Protein AF-A0A5C7P2P1-F1 (afdb_monomer_lite)

pLDDT: mean 93.05, std 5.85, range [52.94, 97.88]

Structure (mmCIF, N/CA/C/O backbone):
data_AF-A0A5C7P2P1-F1
#
_entry.id   AF-A0A5C7P2P1-F1
#
loop_
_atom_site.group_PDB
_atom_site.id
_atom_site.type_symbol
_atom_site.label_atom_id
_atom_site.label_alt_id
_atom_site.label_comp_id
_atom_site.label_asym_id
_atom_site.label_entity_id
_atom_site.label_seq_id
_atom_site.pdbx_PDB_ins_code
_atom_site.Cartn_x
_atom_site.Cartn_y
_atom_site.Cartn_z
_atom_site.occupancy
_atom_site.B_iso_or_equiv
_atom_site.auth_seq_id
_atom_site.auth_comp_id
_atom_site.auth_asym_id
_atom_site.auth_atom_id
_atom_site.pdbx_PDB_model_num
ATOM 1 N N . MET A 1 1 ? -11.024 1.011 27.336 1.00 52.94 1 MET A N 1
ATOM 2 C CA . MET A 1 1 ? -11.554 2.015 26.394 1.00 52.94 1 MET A CA 1
ATOM 3 C C . MET A 1 1 ? -10.854 1.804 25.071 1.00 52.94 1 MET A C 1
ATOM 5 O O . MET A 1 1 ? -9.639 1.655 25.061 1.00 52.94 1 MET A O 1
ATOM 9 N N . ASP A 1 2 ? -11.625 1.668 24.002 1.00 75.12 2 ASP A N 1
ATOM 10 C CA . ASP A 1 2 ? -11.106 1.572 22.642 1.00 75.12 2 ASP A CA 1
ATOM 11 C C . ASP A 1 2 ? -10.649 2.973 22.206 1.00 75.12 2 ASP A C 1
ATOM 13 O O . ASP A 1 2 ? -11.484 3.821 21.909 1.00 75.12 2 ASP A O 1
ATOM 17 N N . ASP A 1 3 ? -9.339 3.240 22.262 1.00 87.88 3 ASP A N 1
ATOM 18 C CA . ASP A 1 3 ? -8.719 4.538 21.924 1.00 87.88 3 ASP A CA 1
ATOM 19 C C . ASP A 1 3 ? -8.535 4.722 20.405 1.00 87.88 3 ASP A C 1
ATOM 21 O O . ASP A 1 3 ? -7.516 5.205 19.911 1.00 87.88 3 ASP A O 1
ATOM 25 N N . THR A 1 4 ? -9.503 4.230 19.636 1.00 92.88 4 THR A N 1
ATOM 26 C CA . THR A 1 4 ? -9.518 4.358 18.183 1.00 92.88 4 THR A CA 1
ATOM 27 C C . THR A 1 4 ? -10.531 5.406 17.746 1.00 92.88 4 THR A C 1
ATOM 29 O O . THR A 1 4 ? -11.666 5.439 18.232 1.00 92.88 4 THR A O 1
ATOM 32 N N . HIS A 1 5 ? -10.141 6.217 16.765 1.00 92.19 5 HIS A N 1
ATOM 33 C CA . HIS A 1 5 ? -10.917 7.344 16.246 1.00 92.19 5 HIS A CA 1
ATOM 34 C C . HIS A 1 5 ? -11.053 7.226 14.732 1.00 92.19 5 HIS A C 1
ATOM 36 O O . HIS A 1 5 ? -10.164 6.684 14.074 1.00 92.19 5 HIS A O 1
ATOM 42 N N . TYR A 1 6 ? -12.159 7.720 14.172 1.00 96.00 6 TYR A N 1
ATOM 43 C CA . TYR A 1 6 ? -12.277 7.863 12.722 1.00 96.00 6 TYR A CA 1
ATOM 44 C C . TYR A 1 6 ? -11.303 8.931 12.231 1.00 96.00 6 TYR A C 1
ATOM 46 O O . TYR A 1 6 ? -11.240 10.019 12.800 1.00 96.00 6 TYR A O 1
ATOM 54 N N . MET A 1 7 ? -10.557 8.603 11.179 1.00 96.06 7 MET A N 1
ATOM 55 C CA . MET A 1 7 ? -9.487 9.445 10.662 1.00 96.06 7 MET A CA 1
ATOM 56 C C . MET A 1 7 ? -9.657 9.765 9.185 1.00 96.06 7 MET A C 1
ATOM 58 O O . MET A 1 7 ? -10.095 8.931 8.385 1.00 96.06 7 MET A O 1
ATOM 62 N N . THR A 1 8 ? -9.206 10.959 8.824 1.00 97.88 8 THR A N 1
ATOM 63 C CA . THR A 1 8 ? -9.023 11.412 7.449 1.00 97.88 8 THR A CA 1
ATOM 64 C C . THR A 1 8 ? -7.605 11.087 6.990 1.00 97.88 8 THR A C 1
ATOM 66 O O . THR A 1 8 ? -6.634 11.265 7.725 1.00 97.88 8 THR A O 1
ATOM 69 N N . CYS A 1 9 ? -7.460 10.590 5.767 1.00 97.69 9 CYS A N 1
ATOM 70 C CA . CYS A 1 9 ? -6.161 10.319 5.180 1.00 97.69 9 CYS A CA 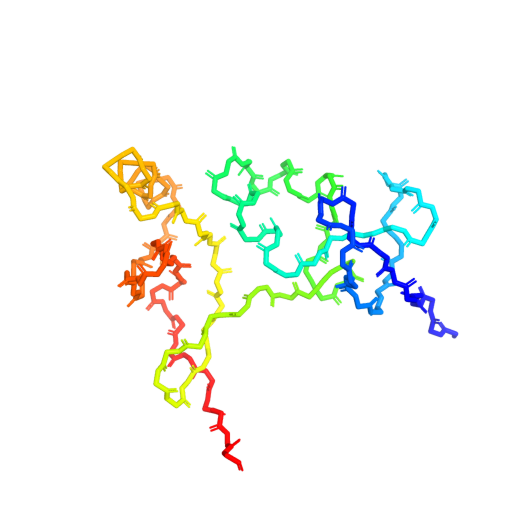1
ATOM 71 C C . CYS A 1 9 ? -5.426 11.632 4.907 1.00 97.69 9 CYS A C 1
ATOM 73 O O . CYS A 1 9 ? -5.899 12.459 4.131 1.00 97.69 9 CYS A O 1
ATOM 75 N N . CYS A 1 10 ? -4.233 11.785 5.474 1.00 96.38 10 CYS A N 1
ATOM 76 C CA . CYS A 1 10 ? -3.397 12.970 5.294 1.00 96.38 10 CYS A CA 1
ATOM 77 C C . CYS A 1 10 ? -2.776 13.096 3.892 1.00 96.38 10 CYS A C 1
ATOM 79 O O . CYS A 1 10 ? -2.149 14.108 3.604 1.00 96.38 10 CYS A O 1
ATOM 81 N N . VAL A 1 11 ? -2.913 12.075 3.039 1.00 95.88 11 VAL A N 1
ATOM 82 C CA . VAL A 1 11 ? -2.372 12.071 1.670 1.00 95.88 11 VAL A CA 1
ATOM 83 C C . VAL A 1 11 ? -3.458 12.419 0.654 1.00 95.88 11 VAL A C 1
ATOM 85 O O . VAL A 1 11 ? -3.284 13.336 -0.138 1.00 95.88 11 VAL A O 1
ATOM 88 N N . CYS A 1 12 ? -4.591 11.710 0.679 1.00 97.19 12 CYS A N 1
ATOM 89 C CA . CYS A 1 12 ? -5.647 11.873 -0.329 1.00 97.19 12 CYS A CA 1
ATOM 90 C C . CYS A 1 12 ? -6.934 12.538 0.181 1.00 97.19 12 CYS A C 1
ATOM 92 O O . CYS A 1 12 ? -7.848 12.750 -0.608 1.00 97.19 12 CYS A O 1
ATOM 94 N N . GLY A 1 13 ? -7.060 12.821 1.482 1.00 97.12 13 GLY A N 1
ATOM 95 C CA . GLY A 1 13 ? -8.264 13.425 2.070 1.00 97.12 13 GLY A CA 1
ATOM 96 C C . GLY A 1 13 ? -9.471 12.486 2.228 1.00 97.12 13 GLY A C 1
ATOM 97 O O . GLY A 1 13 ? -10.458 12.871 2.846 1.00 97.12 13 GLY A O 1
ATOM 98 N N . ASN A 1 14 ? -9.409 11.250 1.724 1.00 97.25 14 ASN A N 1
ATOM 99 C CA . ASN A 1 14 ? -10.462 10.245 1.918 1.00 97.25 14 ASN A CA 1
ATOM 100 C C . ASN A 1 14 ? -10.427 9.636 3.330 1.00 97.25 14 ASN A C 1
ATOM 102 O O . ASN A 1 14 ? -9.488 9.852 4.089 1.00 97.25 14 ASN A O 1
ATOM 106 N N . ALA A 1 15 ? -11.414 8.810 3.685 1.00 97.00 15 ALA A N 1
ATOM 107 C CA . ALA A 1 15 ? -11.413 8.097 4.963 1.00 97.00 15 ALA A CA 1
ATOM 108 C C . ALA A 1 15 ? -10.203 7.143 5.090 1.00 97.00 15 ALA A C 1
ATOM 110 O O . ALA A 1 15 ? -9.973 6.292 4.230 1.00 97.00 15 ALA A O 1
ATOM 111 N N . ALA A 1 16 ? -9.452 7.255 6.189 1.00 96.38 16 ALA A N 1
ATOM 112 C CA . ALA A 1 16 ? -8.383 6.320 6.555 1.00 96.38 16 ALA A CA 1
ATOM 113 C C . ALA A 1 16 ? -8.898 5.123 7.377 1.00 96.38 16 ALA A C 1
ATOM 115 O O . ALA A 1 16 ? -8.220 4.102 7.482 1.00 96.38 16 ALA A O 1
ATOM 116 N N . GLY A 1 17 ? -10.108 5.228 7.933 1.00 95.50 17 GLY A N 1
ATOM 117 C CA . GLY A 1 17 ? -10.726 4.210 8.783 1.00 95.50 17 GLY A CA 1
ATOM 118 C C . GLY A 1 17 ? -10.709 4.608 10.256 1.00 95.50 17 GLY A C 1
ATOM 119 O O . GLY A 1 17 ? -10.606 5.793 10.573 1.00 95.50 17 GLY A O 1
ATOM 120 N N . ARG A 1 18 ? -10.851 3.621 11.148 1.00 96.19 18 ARG A N 1
ATOM 121 C CA . ARG A 1 18 ? -10.872 3.822 12.600 1.00 96.19 18 ARG A CA 1
ATOM 122 C C . ARG A 1 18 ? -9.641 3.180 13.236 1.00 96.19 18 ARG A C 1
ATOM 124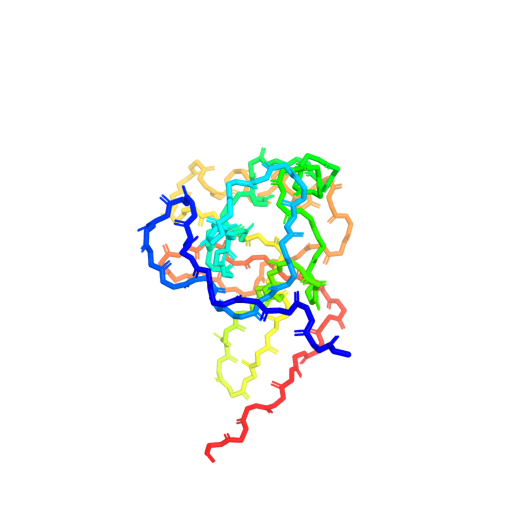 O O . ARG A 1 18 ? -9.544 1.958 13.257 1.00 96.19 18 ARG A O 1
ATOM 131 N N . TRP A 1 19 ? -8.731 4.001 13.755 1.00 95.94 19 TRP A N 1
ATOM 132 C CA . TRP A 1 19 ? -7.404 3.562 14.210 1.00 95.94 19 TRP A CA 1
ATOM 133 C C . TRP A 1 19 ? -6.929 4.336 15.436 1.00 95.94 19 TRP A C 1
ATOM 135 O O . TRP A 1 19 ? -7.538 5.336 15.818 1.00 95.94 19 TRP A O 1
ATOM 145 N N . ARG A 1 20 ? -5.843 3.879 16.071 1.00 95.62 20 ARG A N 1
ATOM 146 C CA . ARG A 1 20 ? -5.189 4.634 17.148 1.00 95.62 20 ARG A CA 1
ATOM 147 C C . ARG A 1 20 ? -4.343 5.750 16.556 1.00 95.62 20 ARG A C 1
ATOM 149 O O . ARG A 1 20 ? -3.590 5.521 15.608 1.00 95.62 20 ARG A O 1
ATOM 156 N N . GLN A 1 21 ? -4.442 6.942 17.136 1.00 95.00 21 GLN A N 1
ATOM 157 C CA . GLN A 1 21 ? -3.692 8.108 16.675 1.00 95.00 21 GLN A CA 1
ATOM 158 C C . GLN A 1 21 ? -2.187 7.828 16.748 1.00 95.00 21 GLN A C 1
ATOM 160 O O . GLN A 1 21 ? -1.677 7.368 17.770 1.00 95.00 21 GLN A O 1
ATOM 165 N N . HIS A 1 22 ? -1.473 8.094 15.654 1.00 95.56 22 HIS A N 1
ATOM 166 C CA . HIS A 1 22 ? -0.012 8.112 15.680 1.00 95.56 22 HIS A CA 1
ATOM 167 C C . HIS A 1 22 ? 0.458 9.471 16.195 1.00 95.56 22 HIS A C 1
ATOM 169 O O . HIS A 1 22 ? -0.080 10.499 15.788 1.00 95.56 22 HIS A O 1
ATOM 175 N N . TRP A 1 23 ? 1.455 9.478 17.081 1.00 90.81 23 TRP A N 1
ATOM 176 C CA . TRP A 1 23 ? 1.911 10.683 17.790 1.00 90.81 23 TRP A CA 1
ATOM 177 C C . TRP A 1 23 ? 2.439 11.777 16.851 1.00 90.81 23 TRP A C 1
ATOM 179 O O . TRP A 1 23 ? 2.387 12.953 17.193 1.00 90.81 23 TRP A O 1
ATOM 189 N N . ASN A 1 24 ? 2.922 11.390 15.668 1.00 87.81 24 ASN A N 1
ATOM 190 C CA . ASN A 1 24 ? 3.488 12.287 14.660 1.00 87.81 24 ASN A CA 1
ATOM 191 C C . ASN A 1 24 ? 2.437 12.814 13.659 1.00 87.81 24 ASN A C 1
ATOM 193 O O . ASN A 1 24 ? 2.761 13.177 12.529 1.00 87.81 24 ASN A O 1
ATOM 197 N N . ARG A 1 25 ? 1.149 12.762 14.014 1.00 87.88 25 ARG A N 1
ATOM 198 C CA . ARG A 1 25 ? 0.044 13.189 13.148 1.00 87.88 25 ARG A CA 1
ATOM 199 C C . ARG A 1 25 ? -0.950 14.046 13.911 1.00 87.88 25 ARG A C 1
ATOM 201 O O . ARG A 1 25 ? -1.199 13.810 15.092 1.00 87.88 25 ARG A O 1
ATOM 208 N N . ASP A 1 26 ? -1.548 14.990 13.191 1.00 88.94 26 ASP A N 1
ATOM 209 C CA . ASP A 1 26 ? -2.638 15.813 13.700 1.00 88.94 26 ASP A CA 1
ATOM 210 C C . ASP A 1 26 ? -3.817 14.941 14.140 1.00 88.94 26 ASP A C 1
ATOM 212 O O . ASP A 1 26 ? -4.106 13.894 13.550 1.00 88.94 26 ASP A O 1
ATOM 216 N N . VAL A 1 27 ? -4.514 15.392 15.182 1.00 91.19 27 VAL A N 1
ATOM 217 C CA . VAL A 1 27 ? -5.673 14.682 15.729 1.00 91.19 27 VAL A CA 1
ATOM 218 C C . VAL A 1 27 ? -6.735 14.511 14.645 1.00 91.19 27 VAL A C 1
ATOM 220 O O . VAL A 1 27 ? -7.152 15.478 14.009 1.00 91.19 27 VAL A O 1
ATOM 223 N N . GLY A 1 28 ? -7.184 13.269 14.452 1.00 94.38 28 GLY A N 1
ATOM 224 C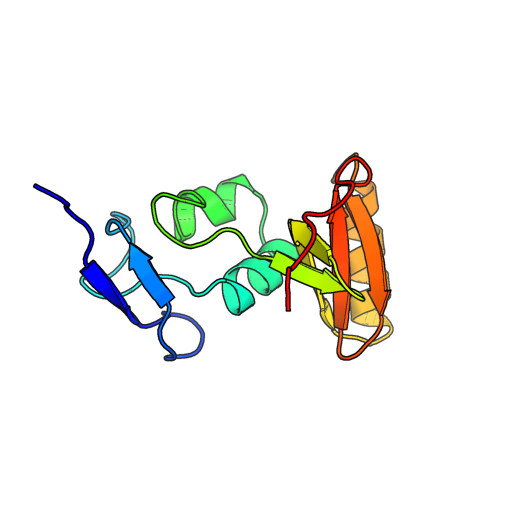 CA . GLY A 1 28 ? -8.176 12.928 13.431 1.00 94.38 28 GLY A CA 1
ATOM 225 C C . GLY A 1 28 ? -7.577 12.677 12.046 1.00 94.38 28 GLY A C 1
ATOM 226 O O . GLY A 1 28 ? -8.329 12.444 11.100 1.00 94.38 28 GLY A O 1
ATOM 227 N N . TYR A 1 29 ? -6.248 12.666 11.915 1.00 96.56 29 TYR A N 1
ATOM 228 C CA . TYR A 1 29 ? -5.559 12.322 10.676 1.00 96.56 29 TYR A CA 1
ATOM 229 C C . TYR A 1 29 ? -4.732 11.041 10.809 1.00 96.56 29 TYR A C 1
ATOM 231 O O . TYR A 1 29 ? -4.042 10.808 11.801 1.00 96.56 29 TYR A O 1
ATOM 239 N N . GLY A 1 30 ? -4.774 10.234 9.751 1.00 96.25 30 GLY A N 1
ATOM 240 C CA . GLY A 1 30 ? -4.017 8.993 9.586 1.00 96.25 30 GLY A CA 1
ATOM 241 C C . GLY A 1 30 ? -3.687 8.752 8.113 1.00 96.25 30 GLY A C 1
ATOM 242 O O . GLY A 1 30 ? -3.733 9.677 7.303 1.00 96.25 30 GLY A O 1
ATOM 243 N N . ILE A 1 31 ? -3.383 7.512 7.731 1.00 97.75 31 ILE A N 1
ATOM 244 C CA . ILE A 1 31 ? -3.162 7.140 6.325 1.00 97.75 31 ILE A CA 1
ATOM 245 C C . ILE A 1 31 ? -4.093 6.001 5.913 1.00 97.75 31 ILE A C 1
ATOM 247 O O . ILE A 1 31 ? -4.341 5.082 6.689 1.00 97.75 31 ILE A O 1
ATOM 251 N N . CYS A 1 32 ? -4.651 6.076 4.702 1.00 97.06 32 CYS A N 1
ATOM 252 C CA . CYS A 1 32 ? -5.489 5.006 4.174 1.00 97.06 32 CYS A CA 1
ATOM 253 C C . CYS A 1 32 ? -4.635 3.879 3.559 1.00 97.06 32 CYS A C 1
ATOM 255 O O . CYS A 1 32 ? -3.468 4.101 3.214 1.00 97.06 32 CYS A O 1
ATOM 257 N N . PRO A 1 33 ? -5.212 2.682 3.349 1.00 94.94 33 PRO A N 1
ATOM 258 C CA . PRO A 1 33 ? -4.450 1.516 2.897 1.00 94.94 33 PRO A CA 1
ATOM 259 C C . PRO A 1 33 ? -3.885 1.676 1.480 1.00 94.94 33 PRO A C 1
ATOM 261 O O . PRO A 1 33 ? 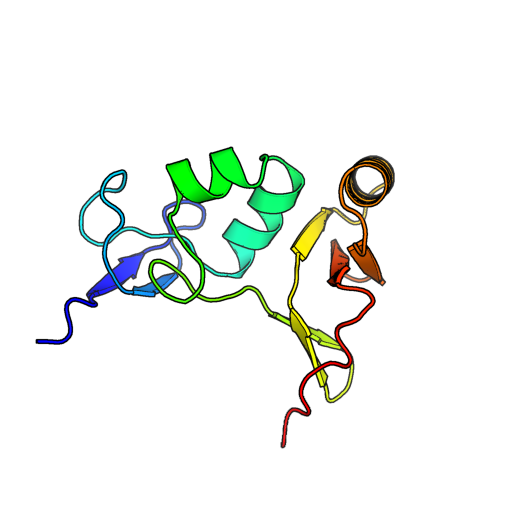-2.821 1.151 1.172 1.00 94.94 33 PRO A O 1
ATOM 264 N N . CYS A 1 34 ? -4.569 2.434 0.618 1.00 93.94 34 CYS A N 1
ATOM 265 C CA . CYS A 1 34 ? -4.075 2.728 -0.726 1.00 93.94 34 CYS A CA 1
ATOM 266 C C . CYS A 1 34 ? -2.814 3.605 -0.666 1.00 93.94 34 CYS A C 1
ATOM 268 O O . CYS A 1 34 ? -1.756 3.217 -1.155 1.00 93.94 34 CYS A O 1
ATOM 270 N N . CYS A 1 35 ? -2.900 4.748 0.024 1.00 96.69 35 CYS A N 1
ATOM 271 C CA . CYS A 1 35 ? -1.793 5.696 0.096 1.00 96.69 35 CYS A CA 1
ATOM 272 C C . CYS A 1 35 ? -0.572 5.116 0.809 1.00 96.69 35 CYS A C 1
ATOM 274 O O . CYS A 1 35 ? 0.543 5.373 0.377 1.00 96.69 35 CYS A O 1
ATOM 276 N N . VAL A 1 36 ? -0.740 4.308 1.862 1.00 96.50 36 VAL A N 1
ATOM 277 C CA . VAL A 1 36 ? 0.433 3.723 2.534 1.00 96.50 36 VAL A CA 1
ATOM 278 C C . VAL A 1 36 ? 1.140 2.677 1.663 1.00 96.50 36 VAL A C 1
ATOM 280 O O . VAL A 1 36 ? 2.356 2.545 1.755 1.00 96.50 36 VAL A O 1
ATOM 283 N N . ALA A 1 37 ? 0.425 1.985 0.765 1.00 94.69 37 ALA A N 1
ATOM 284 C CA . ALA A 1 37 ? 1.049 1.082 -0.204 1.00 94.69 37 ALA A CA 1
ATOM 285 C C . ALA A 1 37 ? 1.822 1.832 -1.302 1.00 94.69 37 ALA A C 1
ATOM 287 O O . ALA A 1 37 ? 2.866 1.360 -1.749 1.00 94.69 37 ALA A O 1
ATOM 288 N N . GLU A 1 38 ? 1.346 3.004 -1.724 1.00 94.81 38 GLU A N 1
ATOM 289 C CA . GLU A 1 38 ? 2.095 3.875 -2.640 1.00 94.81 38 GLU A CA 1
ATOM 290 C C . GLU A 1 38 ? 3.335 4.473 -1.963 1.00 94.81 38 GLU A C 1
ATOM 292 O O . GLU A 1 38 ? 4.434 4.449 -2.521 1.00 94.81 38 GLU A O 1
ATOM 297 N N . GLU A 1 39 ? 3.184 4.964 -0.731 1.00 96.12 39 GLU A N 1
ATOM 298 C CA . GLU A 1 39 ? 4.288 5.506 0.065 1.00 96.12 39 GLU A CA 1
ATOM 299 C C . GLU A 1 39 ? 5.350 4.438 0.349 1.00 96.12 39 GLU A C 1
ATOM 301 O O . GLU A 1 39 ? 6.543 4.740 0.330 1.00 96.12 39 GLU A O 1
ATOM 306 N N . ALA A 1 40 ? 4.951 3.172 0.511 1.00 93.25 40 ALA A N 1
ATOM 307 C CA . ALA A 1 40 ? 5.880 2.055 0.661 1.00 93.25 40 ALA A CA 1
ATOM 308 C C . ALA A 1 40 ? 6.776 1.823 -0.564 1.00 93.25 40 ALA A C 1
ATOM 310 O O . ALA A 1 40 ? 7.879 1.295 -0.433 1.00 93.25 40 ALA A O 1
ATOM 311 N N . GLY A 1 41 ? 6.354 2.258 -1.755 1.00 88.50 41 GLY A N 1
ATOM 312 C CA . GLY A 1 41 ? 7.210 2.240 -2.940 1.00 88.50 41 GLY A CA 1
ATOM 313 C C . GLY A 1 41 ? 8.351 3.265 -2.886 1.00 88.50 41 GLY A C 1
ATOM 314 O O . GLY A 1 41 ? 9.373 3.082 -3.553 1.00 88.50 41 GLY A O 1
ATOM 315 N N . ARG A 1 42 ? 8.197 4.323 -2.078 1.00 89.69 42 ARG A N 1
ATOM 316 C CA . ARG A 1 42 ? 9.083 5.501 -2.033 1.00 89.69 42 ARG A CA 1
ATOM 317 C C . ARG A 1 42 ? 9.929 5.577 -0.764 1.00 89.69 42 ARG A C 1
ATOM 319 O O . ARG A 1 42 ? 11.056 6.061 -0.816 1.00 89.69 42 ARG A O 1
ATOM 326 N N . LEU A 1 43 ? 9.379 5.127 0.358 1.00 91.81 43 LEU A N 1
ATOM 327 C CA . LEU A 1 43 ? 9.970 5.229 1.688 1.00 91.81 43 LEU A CA 1
ATOM 328 C C . LEU A 1 43 ? 10.563 3.893 2.146 1.00 91.81 43 LEU A C 1
ATOM 330 O O . LEU A 1 43 ? 10.129 2.820 1.720 1.00 91.81 43 LEU A O 1
ATOM 334 N N . SER A 1 44 ? 11.539 3.950 3.054 1.00 88.94 44 SER A N 1
ATOM 335 C CA . SER A 1 44 ? 11.993 2.757 3.773 1.00 88.94 44 SER A CA 1
ATOM 336 C C . SER A 1 44 ? 10.935 2.293 4.793 1.00 88.94 44 SER A C 1
ATOM 338 O O . SER A 1 44 ? 10.095 3.094 5.222 1.00 88.94 44 SER A O 1
ATOM 340 N N . PRO A 1 45 ? 10.961 1.020 5.232 1.00 88.31 45 PRO A N 1
ATOM 341 C CA . PRO A 1 45 ? 10.076 0.535 6.294 1.00 88.31 45 PRO A CA 1
ATOM 342 C C . PRO A 1 45 ? 10.161 1.359 7.587 1.00 88.31 45 PRO A C 1
ATOM 344 O O . PRO A 1 45 ? 9.149 1.600 8.245 1.00 88.31 45 PRO A O 1
ATOM 347 N N . GLU A 1 46 ? 11.359 1.828 7.936 1.00 90.88 46 GLU A N 1
ATOM 348 C CA . GLU A 1 46 ? 11.609 2.665 9.111 1.00 90.88 46 GLU A CA 1
ATOM 349 C C . GLU A 1 46 ? 10.931 4.027 8.950 1.00 90.88 46 GLU A C 1
ATOM 351 O O . GLU A 1 46 ? 10.187 4.446 9.835 1.00 90.88 46 GLU A O 1
ATOM 356 N N . GLN A 1 47 ? 11.102 4.668 7.788 1.00 93.75 47 GLN A N 1
ATOM 357 C CA . GLN A 1 47 ? 10.461 5.945 7.469 1.00 93.75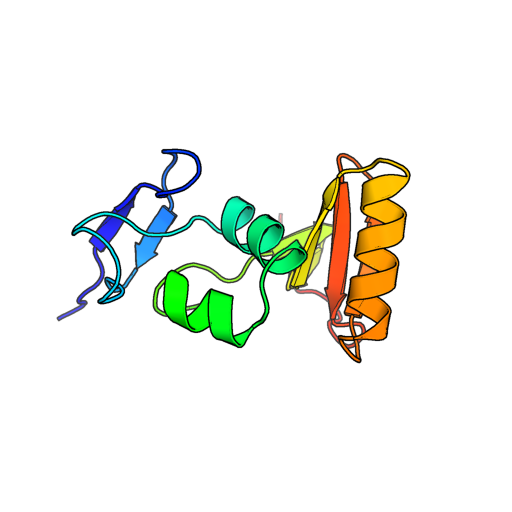 47 GLN A CA 1
ATOM 358 C C . GLN A 1 47 ? 8.931 5.831 7.454 1.00 93.75 47 GLN A C 1
ATOM 360 O O . GLN A 1 47 ? 8.242 6.711 7.964 1.00 93.75 47 GLN A O 1
ATOM 365 N N . LEU A 1 48 ? 8.374 4.740 6.917 1.00 93.25 48 LEU A N 1
ATOM 366 C CA . LEU A 1 48 ? 6.930 4.476 6.977 1.00 93.25 48 LEU A CA 1
ATOM 367 C C . LEU A 1 48 ? 6.439 4.365 8.419 1.00 93.25 48 LEU A C 1
ATOM 369 O O . LEU A 1 48 ? 5.427 4.972 8.773 1.00 93.25 48 LEU A O 1
ATOM 373 N N . SER A 1 49 ? 7.154 3.604 9.249 1.00 93.69 49 SER A N 1
ATOM 374 C CA . SER A 1 49 ? 6.791 3.420 10.653 1.00 93.69 49 SER A CA 1
ATOM 375 C C . SER A 1 49 ? 6.890 4.723 11.445 1.00 93.69 49 SER A C 1
ATOM 377 O O . SER A 1 49 ? 6.064 4.970 12.323 1.00 93.69 49 SER A O 1
ATOM 379 N N . GLU A 1 50 ? 7.887 5.554 11.160 1.00 95.12 50 GLU A N 1
ATOM 380 C CA . GLU A 1 50 ? 8.066 6.858 11.797 1.00 95.12 50 GLU A CA 1
ATOM 381 C C . GLU A 1 50 ? 6.973 7.849 11.373 1.00 95.12 50 GLU A C 1
ATOM 383 O O . GLU A 1 50 ? 6.376 8.532 12.212 1.00 95.12 50 GLU A O 1
ATOM 388 N N . ASN A 1 51 ? 6.639 7.872 10.082 1.00 95.06 51 ASN A N 1
ATOM 389 C CA . ASN A 1 51 ? 5.673 8.807 9.513 1.00 95.06 51 ASN A CA 1
ATOM 390 C C . ASN A 1 51 ? 4.220 8.438 9.821 1.00 95.06 51 ASN A C 1
ATOM 392 O O . ASN A 1 51 ? 3.383 9.327 9.988 1.00 95.06 51 ASN A O 1
ATOM 396 N N . TYR A 1 52 ? 3.885 7.149 9.836 1.00 95.38 52 TYR A N 1
ATOM 397 C CA . TYR A 1 52 ? 2.490 6.695 9.831 1.00 95.38 52 TYR A CA 1
ATOM 398 C C . TYR A 1 52 ? 2.162 5.680 10.931 1.00 95.38 52 TYR A C 1
ATOM 400 O O . TYR A 1 52 ? 0.989 5.389 11.158 1.00 95.38 52 TYR A O 1
ATOM 408 N N . GLY A 1 53 ? 3.164 5.156 11.636 1.00 94.94 53 GLY A N 1
ATOM 409 C CA . GLY A 1 53 ? 2.979 4.145 12.672 1.00 94.94 53 GLY A CA 1
ATOM 410 C C . GLY A 1 53 ? 2.915 2.721 12.114 1.00 94.94 53 GLY A C 1
ATOM 411 O O . GLY A 1 53 ? 3.529 2.400 11.096 1.00 94.94 53 GLY A O 1
ATOM 412 N N . LYS A 1 54 ? 2.188 1.834 12.800 1.00 94.12 54 LYS A N 1
ATOM 413 C CA . LYS A 1 54 ? 2.181 0.390 12.515 1.00 94.12 54 LYS A CA 1
ATOM 414 C C . LYS A 1 54 ? 0.870 -0.072 11.856 1.00 94.12 54 LYS A C 1
ATOM 416 O O . LYS A 1 54 ? -0.201 0.321 12.336 1.00 94.12 54 LYS A O 1
ATOM 421 N N . PRO A 1 55 ? 0.923 -0.969 10.848 1.00 93.19 55 PRO A N 1
ATOM 422 C CA . PRO A 1 55 ? -0.272 -1.618 10.311 1.00 93.19 55 PRO A CA 1
ATOM 423 C C . PRO A 1 55 ? -1.033 -2.374 11.410 1.00 93.19 55 PRO A C 1
ATOM 425 O O . PRO A 1 55 ? -0.424 -2.969 12.301 1.00 93.19 55 PRO A O 1
ATOM 428 N N . GLY A 1 56 ? -2.363 -2.339 11.367 1.00 92.81 56 GLY A N 1
ATOM 429 C CA . GLY A 1 56 ? -3.249 -2.936 12.371 1.00 92.81 56 GLY A CA 1
ATOM 430 C C . GLY A 1 56 ? -3.338 -2.162 13.694 1.00 92.81 56 GLY A C 1
ATOM 431 O O . GLY A 1 56 ? -4.112 -2.544 14.569 1.00 92.81 56 GLY A O 1
ATOM 432 N N . VAL A 1 57 ? -2.572 -1.076 13.852 1.00 94.69 57 VAL A N 1
ATOM 433 C CA . VAL A 1 57 ? -2.616 -0.190 15.028 1.00 94.69 57 VAL A CA 1
ATOM 434 C C . VAL A 1 57 ? -3.027 1.222 14.622 1.00 94.69 57 VAL A C 1
ATOM 436 O O . VAL A 1 57 ? -3.982 1.765 15.177 1.00 94.69 57 VAL A O 1
ATOM 439 N N . ASN A 1 58 ? -2.311 1.804 13.657 1.00 96.31 58 ASN A N 1
ATOM 440 C CA . ASN A 1 58 ? -2.466 3.198 13.235 1.00 96.31 58 ASN A CA 1
ATOM 441 C C . ASN A 1 58 ? -3.135 3.345 11.860 1.00 96.31 58 ASN A C 1
ATOM 443 O O . ASN A 1 58 ? -3.661 4.408 11.543 1.00 96.31 58 ASN A O 1
ATOM 447 N N . TYR A 1 59 ? -3.115 2.287 11.055 1.00 95.75 59 TYR A N 1
ATOM 448 C CA . TYR A 1 59 ? -3.772 2.196 9.754 1.00 95.75 59 TYR A CA 1
ATOM 449 C C . TYR A 1 59 ? -3.982 0.723 9.385 1.00 95.75 59 TYR A C 1
ATOM 451 O O . TYR A 1 59 ? -3.377 -0.162 9.996 1.00 95.75 59 TYR A O 1
ATOM 459 N N . ASP A 1 60 ? -4.826 0.446 8.390 1.00 95.12 60 ASP A N 1
ATOM 460 C CA . ASP A 1 60 ? -5.084 -0.932 7.955 1.00 95.12 60 ASP A CA 1
ATOM 461 C C . ASP A 1 60 ? -3.895 -1.523 7.203 1.00 95.12 60 ASP A C 1
ATOM 463 O O . ASP A 1 60 ? 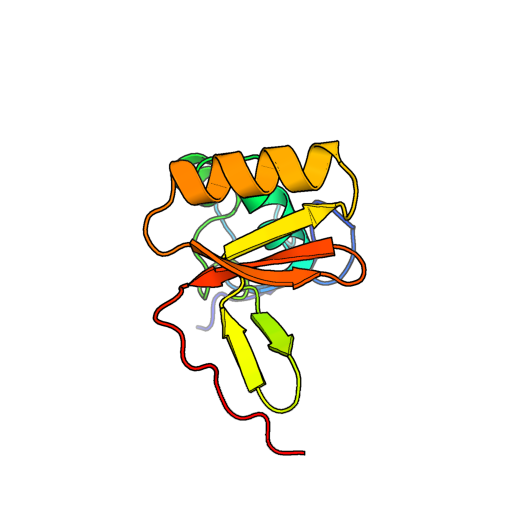-3.179 -0.807 6.508 1.00 95.12 60 ASP A O 1
ATOM 467 N N . GLN A 1 61 ? -3.744 -2.843 7.227 1.00 92.44 61 GLN A N 1
ATOM 468 C CA . GLN A 1 61 ? -2.812 -3.499 6.315 1.00 92.44 61 GLN A CA 1
ATOM 469 C C . GLN A 1 61 ? -3.303 -3.323 4.866 1.00 92.44 61 GLN A C 1
ATOM 471 O O . GLN A 1 61 ? -4.415 -3.754 4.556 1.00 92.44 61 GLN A O 1
ATOM 476 N N . PRO A 1 62 ? -2.496 -2.768 3.940 1.00 92.00 62 PRO A N 1
ATOM 477 C CA . PRO A 1 62 ? -2.865 -2.766 2.532 1.00 92.00 62 PRO A CA 1
ATOM 478 C C . PRO A 1 62 ? -3.065 -4.179 2.004 1.00 92.00 62 PRO A C 1
ATOM 480 O O . PRO A 1 62 ? -2.187 -5.036 2.146 1.00 92.00 62 PRO A O 1
ATOM 483 N N . MET A 1 63 ? -4.211 -4.400 1.365 1.00 93.00 63 MET A N 1
ATOM 484 C CA . MET A 1 63 ? -4.564 -5.664 0.733 1.00 93.00 63 MET A CA 1
ATOM 485 C C . MET A 1 63 ? -4.876 -5.427 -0.740 1.00 93.00 63 MET A C 1
ATOM 487 O O . MET A 1 63 ? -5.625 -4.513 -1.080 1.00 93.00 63 MET A O 1
ATOM 491 N N . VAL A 1 64 ? -4.353 -6.282 -1.614 1.00 92.69 64 VAL A N 1
ATOM 492 C CA . VAL A 1 64 ? -4.689 -6.296 -3.040 1.00 92.69 64 VAL A CA 1
ATOM 493 C C . VAL A 1 64 ? -5.521 -7.534 -3.347 1.00 92.69 64 VAL A C 1
ATOM 495 O O . VAL A 1 64 ? -5.174 -8.654 -2.965 1.00 92.69 64 VAL A O 1
ATOM 498 N N . ARG A 1 65 ? -6.659 -7.343 -4.018 1.00 92.56 65 ARG A N 1
ATOM 499 C CA . ARG A 1 65 ? -7.504 -8.449 -4.469 1.00 92.56 65 ARG A CA 1
ATOM 500 C C . ARG A 1 65 ? -7.035 -8.924 -5.836 1.00 92.56 65 ARG A C 1
ATOM 502 O O . ARG A 1 65 ? -6.935 -8.133 -6.768 1.00 92.56 65 ARG A O 1
ATOM 509 N N . HIS A 1 66 ? -6.836 -10.226 -5.971 1.00 92.81 66 HIS A N 1
ATOM 510 C CA . HIS A 1 66 ? -6.572 -10.868 -7.249 1.00 92.81 66 HIS A CA 1
ATOM 511 C C . HIS A 1 66 ? -7.395 -12.157 -7.326 1.00 92.81 66 HIS A C 1
ATOM 513 O O . HIS A 1 66 ? -7.318 -13.023 -6.453 1.00 92.81 66 HIS A O 1
ATOM 519 N N . TYR A 1 67 ? -8.266 -12.241 -8.335 1.00 90.25 67 TYR A N 1
ATOM 520 C CA . TYR A 1 67 ? -9.320 -13.256 -8.435 1.00 90.25 67 TYR A CA 1
ATOM 521 C C . TYR A 1 67 ? -10.215 -13.329 -7.172 1.00 90.25 67 TYR A C 1
ATOM 523 O O . TYR A 1 67 ? -10.828 -12.337 -6.758 1.00 90.25 67 TYR A O 1
ATOM 531 N N . ASN A 1 68 ? -10.350 -14.516 -6.575 1.00 93.31 68 ASN A N 1
ATOM 532 C CA . ASN A 1 68 ? -11.139 -14.779 -5.369 1.00 93.31 68 ASN A CA 1
ATOM 533 C C . ASN A 1 68 ? -10.303 -14.723 -4.081 1.00 93.31 68 ASN A C 1
ATOM 535 O O . ASN A 1 68 ? -10.742 -15.230 -3.047 1.00 93.31 68 ASN A O 1
ATOM 539 N N . ARG A 1 69 ? -9.108 -14.129 -4.138 1.00 94.69 69 ARG A N 1
ATOM 540 C CA . ARG A 1 69 ? -8.207 -14.000 -2.996 1.00 94.69 69 ARG A CA 1
ATOM 541 C C . ARG A 1 69 ? -7.778 -12.559 -2.777 1.00 94.69 69 ARG A C 1
ATOM 543 O O . ARG A 1 69 ? -7.807 -11.740 -3.697 1.00 94.69 69 ARG A O 1
ATOM 550 N N . ARG A 1 70 ? -7.383 -12.255 -1.545 1.00 94.50 70 ARG A N 1
ATOM 551 C CA . ARG A 1 70 ? -6.720 -11.003 -1.180 1.00 94.50 70 ARG A CA 1
ATOM 552 C C . ARG A 1 70 ? -5.362 -11.297 -0.556 1.00 94.50 70 ARG A C 1
ATOM 554 O O . ARG A 1 70 ? -5.248 -12.225 0.237 1.00 94.50 70 ARG A O 1
ATOM 561 N N . TYR A 1 71 ? -4.371 -10.502 -0.921 1.00 95.25 71 TYR A N 1
ATOM 562 C CA . TYR A 1 71 ? -2.973 -10.669 -0.540 1.00 95.25 71 TYR A CA 1
ATOM 563 C C . TYR A 1 71 ? -2.491 -9.415 0.168 1.00 95.25 71 TYR A C 1
ATOM 565 O O . TYR A 1 71 ? -2.943 -8.314 -0.158 1.00 95.25 71 TYR A O 1
ATOM 573 N N . ARG A 1 72 ? -1.551 -9.569 1.095 1.00 94.12 72 ARG A N 1
ATOM 574 C CA . ARG A 1 72 ? -0.852 -8.458 1.724 1.00 94.12 72 ARG A CA 1
ATOM 575 C C . ARG A 1 72 ? -0.054 -7.702 0.668 1.00 94.12 72 ARG A C 1
ATOM 577 O O . ARG A 1 72 ? 0.950 -8.193 0.157 1.00 94.12 72 ARG A O 1
ATOM 584 N N . CYS A 1 73 ? -0.493 -6.488 0.367 1.00 94.25 73 CYS A N 1
ATOM 585 C CA . CYS A 1 73 ? 0.219 -5.601 -0.534 1.00 94.25 73 CYS A CA 1
ATOM 586 C C . CYS A 1 73 ? 1.395 -4.969 0.216 1.00 94.25 73 CYS A C 1
ATOM 588 O O . CYS A 1 73 ? 1.209 -4.352 1.266 1.00 94.25 73 CYS A O 1
ATOM 590 N N . LEU A 1 74 ? 2.599 -5.143 -0.324 1.00 94.31 74 LEU A N 1
ATOM 591 C CA . LEU A 1 74 ? 3.827 -4.556 0.206 1.00 94.31 74 LEU A CA 1
ATOM 592 C C . LEU A 1 74 ? 4.055 -3.156 -0.359 1.00 94.31 74 LEU A C 1
ATOM 594 O O . LEU A 1 74 ? 4.411 -2.255 0.391 1.00 94.31 74 LEU A O 1
ATOM 598 N N . ALA A 1 75 ? 3.844 -2.978 -1.664 1.00 95.69 75 ALA A N 1
ATOM 599 C CA . ALA A 1 75 ? 3.996 -1.696 -2.341 1.00 95.69 75 ALA A CA 1
ATOM 600 C C . ALA A 1 75 ? 3.230 -1.676 -3.671 1.00 95.69 75 ALA A C 1
ATOM 602 O O . ALA A 1 75 ? 3.007 -2.726 -4.282 1.00 95.69 75 ALA A O 1
ATOM 603 N N . VAL A 1 76 ? 2.870 -0.476 -4.130 1.00 96.44 76 VAL A N 1
ATOM 604 C CA . VAL A 1 76 ? 2.285 -0.241 -5.457 1.00 96.44 76 VAL A CA 1
ATOM 605 C C . VAL A 1 76 ? 3.111 0.794 -6.206 1.00 96.44 76 VAL A C 1
ATOM 607 O O . VAL A 1 76 ? 3.449 1.842 -5.659 1.00 96.44 76 VAL A O 1
ATOM 610 N N . PHE A 1 77 ? 3.410 0.507 -7.472 1.00 96.25 77 PHE A N 1
ATOM 611 C CA . PHE A 1 77 ? 4.106 1.423 -8.375 1.00 96.25 77 PHE A CA 1
ATOM 612 C C . PHE A 1 77 ? 3.225 1.766 -9.581 1.00 96.25 77 PHE A C 1
ATOM 614 O O . PHE A 1 77 ? 2.399 0.942 -9.980 1.00 96.25 77 PHE A O 1
ATOM 621 N N . PRO A 1 78 ? 3.397 2.944 -10.207 1.00 94.38 78 PRO A N 1
ATOM 622 C CA . PRO A 1 78 ? 2.693 3.276 -11.442 1.00 94.38 78 PRO A CA 1
ATOM 623 C C . PRO A 1 78 ? 2.963 2.246 -12.547 1.00 94.38 78 PRO A C 1
ATOM 625 O O . PRO A 1 78 ? 4.088 1.765 -12.684 1.00 94.38 78 PRO A O 1
ATOM 628 N N . ASN A 1 79 ? 1.964 1.942 -13.379 1.00 94.94 79 ASN A N 1
ATOM 629 C CA . ASN A 1 79 ? 2.156 1.103 -14.566 1.00 94.94 79 ASN A CA 1
ATOM 630 C C . ASN A 1 79 ? 2.824 1.904 -15.703 1.00 94.94 79 ASN A C 1
ATOM 632 O O . ASN A 1 79 ? 2.200 2.280 -16.693 1.00 94.94 79 ASN A O 1
ATOM 636 N N . THR A 1 80 ? 4.100 2.229 -15.513 1.00 95.44 80 THR A N 1
ATOM 637 C CA . THR A 1 80 ? 4.962 2.933 -16.469 1.00 95.44 80 THR A CA 1
ATOM 638 C C . THR A 1 80 ? 6.342 2.282 -16.484 1.00 95.44 80 THR A C 1
ATOM 640 O O . THR A 1 80 ? 6.685 1.523 -15.579 1.00 95.44 80 THR A O 1
ATOM 643 N N . GLU A 1 81 ? 7.179 2.598 -17.474 1.00 95.06 81 GLU A N 1
ATOM 644 C CA . GLU A 1 81 ? 8.559 2.090 -17.521 1.00 95.06 81 GLU A CA 1
ATOM 645 C C . GLU A 1 81 ? 9.366 2.485 -16.270 1.00 95.06 81 GLU A C 1
ATOM 647 O O . GLU A 1 81 ? 10.070 1.659 -15.685 1.00 95.06 81 GLU A O 1
ATOM 652 N N . ALA A 1 82 ? 9.202 3.727 -15.802 1.00 94.12 82 ALA A N 1
ATOM 653 C CA . ALA A 1 82 ? 9.810 4.190 -14.559 1.00 94.12 82 ALA A CA 1
ATOM 654 C C . ALA A 1 82 ? 9.292 3.400 -13.346 1.00 94.12 82 ALA A C 1
ATOM 656 O O . ALA A 1 82 ? 10.093 2.930 -12.544 1.00 94.12 82 ALA A O 1
ATOM 657 N N . GLY A 1 83 ? 7.976 3.181 -13.244 1.00 93.75 83 GLY A N 1
ATOM 658 C CA . GLY A 1 83 ? 7.395 2.404 -12.149 1.00 93.75 83 GLY A CA 1
ATOM 659 C C . GLY A 1 83 ? 7.825 0.934 -12.156 1.00 93.75 83 GLY A C 1
ATOM 660 O O . GLY A 1 83 ? 8.100 0.376 -11.098 1.00 93.75 83 GLY A O 1
ATOM 661 N N . ALA A 1 84 ? 7.983 0.321 -13.333 1.00 94.88 84 ALA A N 1
ATOM 662 C CA . ALA A 1 84 ? 8.527 -1.030 -13.463 1.00 94.88 84 ALA A CA 1
ATOM 663 C C . ALA A 1 84 ? 9.992 -1.107 -13.002 1.00 94.88 84 ALA A C 1
ATOM 665 O O . ALA A 1 84 ? 10.369 -2.028 -12.274 1.00 94.88 84 ALA A O 1
ATOM 666 N N . ARG A 1 85 ? 10.822 -0.123 -13.372 1.00 95.81 85 ARG A N 1
ATOM 667 C CA . ARG A 1 85 ? 12.202 -0.015 -12.877 1.00 95.81 85 ARG A CA 1
ATOM 668 C C . ARG A 1 85 ? 12.240 0.126 -11.354 1.00 95.81 85 ARG A C 1
ATOM 670 O O . ARG A 1 85 ? 13.027 -0.559 -10.702 1.00 95.81 85 ARG A O 1
ATOM 677 N N . ASP A 1 86 ? 11.385 0.972 -10.793 1.00 95.81 86 ASP A N 1
ATOM 678 C CA . ASP A 1 86 ? 11.353 1.230 -9.354 1.00 95.81 86 ASP A CA 1
ATOM 679 C C . ASP A 1 86 ? 10.826 0.008 -8.574 1.00 95.81 86 ASP A C 1
ATOM 681 O O . ASP A 1 86 ? 11.379 -0.342 -7.528 1.00 95.81 86 ASP A O 1
ATOM 685 N N . ALA A 1 87 ? 9.851 -0.721 -9.130 1.00 95.81 87 ALA A N 1
ATOM 686 C CA . ALA A 1 87 ? 9.384 -2.002 -8.601 1.00 95.81 87 ALA A CA 1
ATOM 687 C C . ALA A 1 87 ? 10.493 -3.069 -8.608 1.00 95.81 87 ALA A C 1
ATOM 689 O O . ALA A 1 87 ? 10.677 -3.782 -7.621 1.00 95.81 87 ALA A O 1
ATOM 690 N N . ASN A 1 88 ? 11.286 -3.149 -9.682 1.00 95.94 88 ASN A N 1
ATOM 691 C CA . ASN A 1 88 ? 12.447 -4.041 -9.743 1.00 95.94 88 ASN A CA 1
ATOM 692 C C . ASN A 1 88 ? 13.493 -3.676 -8.682 1.00 95.94 88 ASN A C 1
ATOM 694 O O . ASN A 1 88 ? 14.007 -4.556 -7.989 1.00 95.94 88 ASN A O 1
ATOM 698 N N . ALA A 1 89 ? 13.766 -2.382 -8.499 1.00 94.88 89 ALA A N 1
ATOM 699 C CA . ALA A 1 89 ? 14.656 -1.909 -7.445 1.00 94.88 89 ALA A CA 1
ATOM 700 C C . ALA A 1 89 ? 14.108 -2.211 -6.038 1.00 94.88 89 ALA A C 1
ATOM 702 O O . ALA A 1 89 ? 14.891 -2.444 -5.117 1.00 94.88 89 ALA A O 1
ATOM 703 N N . PHE A 1 90 ? 12.783 -2.208 -5.845 1.00 94.75 90 PHE A N 1
ATOM 704 C CA . PHE A 1 90 ? 12.141 -2.620 -4.591 1.00 94.75 90 PHE A CA 1
ATOM 705 C C . PHE A 1 90 ? 12.337 -4.110 -4.328 1.00 94.75 90 PHE A C 1
ATOM 707 O O . PHE A 1 90 ? 12.826 -4.486 -3.266 1.00 94.75 90 PHE A O 1
ATOM 714 N N . MET A 1 91 ? 12.049 -4.966 -5.306 1.00 95.44 91 MET A N 1
ATOM 715 C CA . MET A 1 91 ? 12.243 -6.411 -5.150 1.00 95.44 91 MET A CA 1
ATOM 716 C C . MET A 1 91 ? 13.711 -6.784 -4.898 1.00 95.44 91 MET A C 1
ATOM 718 O O . MET A 1 91 ? 13.983 -7.696 -4.123 1.00 95.44 91 MET A O 1
ATOM 722 N N . ALA A 1 92 ? 14.664 -6.053 -5.486 1.00 94.00 92 ALA A N 1
ATOM 723 C CA . ALA A 1 92 ? 16.090 -6.277 -5.250 1.00 94.00 92 ALA A CA 1
ATOM 724 C C . ALA A 1 92 ? 16.517 -6.012 -3.792 1.00 94.00 92 ALA A C 1
ATOM 726 O O . ALA A 1 92 ? 17.422 -6.678 -3.293 1.00 94.00 92 ALA A O 1
ATOM 727 N N . ARG A 1 93 ? 15.874 -5.055 -3.104 1.00 91.06 93 ARG A N 1
ATOM 728 C CA . ARG A 1 93 ? 16.192 -4.680 -1.711 1.00 91.06 93 ARG A CA 1
ATOM 729 C C . ARG A 1 93 ? 15.280 -5.317 -0.662 1.00 91.06 93 ARG A C 1
ATOM 731 O O . ARG A 1 93 ? 15.610 -5.279 0.519 1.00 91.06 93 ARG A O 1
ATOM 738 N N . THR A 1 94 ? 14.146 -5.883 -1.069 1.00 91.12 94 THR A N 1
ATOM 739 C CA . THR A 1 94 ? 13.144 -6.473 -0.173 1.00 91.12 94 THR A CA 1
ATOM 740 C C . THR A 1 94 ? 13.000 -7.965 -0.476 1.00 91.12 94 THR A C 1
ATOM 742 O O . THR A 1 94 ? 12.183 -8.348 -1.318 1.00 91.12 94 THR A O 1
ATOM 745 N N . PRO A 1 95 ? 13.784 -8.831 0.199 1.00 91.12 95 PRO A N 1
ATOM 746 C CA . PRO A 1 95 ? 13.672 -10.274 0.039 1.00 91.12 95 PRO A CA 1
ATOM 747 C C . PRO A 1 95 ? 12.235 -10.747 0.255 1.00 91.12 95 PRO A C 1
ATOM 749 O O . PRO A 1 95 ? 11.585 -10.367 1.224 1.00 91.12 95 PRO A O 1
ATOM 752 N N . GLY A 1 96 ? 11.744 -11.581 -0.659 1.00 92.38 96 GLY A N 1
ATOM 753 C CA . GLY A 1 96 ? 10.378 -12.099 -0.612 1.00 92.38 96 GLY A CA 1
ATOM 754 C C . GLY A 1 96 ? 9.345 -11.240 -1.339 1.00 92.38 96 GLY A C 1
ATOM 755 O O . GLY A 1 96 ? 8.279 -11.762 -1.631 1.00 92.38 96 GLY A O 1
ATOM 756 N N . ALA A 1 97 ? 9.636 -9.994 -1.724 1.00 95.31 97 ALA A N 1
ATOM 757 C CA . ALA A 1 97 ? 8.713 -9.223 -2.557 1.00 95.31 97 ALA A CA 1
ATOM 758 C C . ALA A 1 97 ? 8.637 -9.792 -3.988 1.00 95.31 97 ALA A C 1
ATOM 760 O O . ALA A 1 97 ? 9.657 -10.113 -4.600 1.00 95.31 97 ALA A O 1
ATOM 761 N N . SER A 1 98 ? 7.426 -9.907 -4.535 1.00 96.00 98 SER A N 1
ATOM 762 C CA . SER A 1 98 ? 7.180 -10.378 -5.900 1.00 96.00 98 SER A CA 1
ATOM 763 C C . SER A 1 98 ? 5.973 -9.686 -6.530 1.00 96.00 98 SER A C 1
ATOM 765 O O . SER A 1 98 ? 5.062 -9.256 -5.824 1.00 96.00 98 SER A O 1
ATOM 767 N N . VAL A 1 99 ? 5.956 -9.580 -7.860 1.00 96.50 99 VAL A N 1
ATOM 768 C CA . VAL A 1 99 ? 4.826 -9.009 -8.606 1.00 96.50 99 VAL A CA 1
ATOM 769 C C . VAL A 1 99 ? 3.636 -9.965 -8.540 1.00 96.50 99 VAL A C 1
ATOM 771 O O . VAL A 1 99 ? 3.730 -11.097 -9.008 1.00 96.50 99 VAL A O 1
ATOM 774 N N . LEU A 1 100 ? 2.503 -9.497 -8.008 1.00 95.94 100 LEU A N 1
ATOM 775 C CA . LEU A 1 100 ? 1.238 -10.235 -8.055 1.00 95.94 100 LEU A CA 1
ATOM 776 C C . LEU A 1 100 ? 0.520 -10.022 -9.388 1.00 95.94 100 LEU A C 1
ATOM 778 O O . LEU A 1 100 ? 0.099 -10.977 -10.036 1.00 95.94 100 LEU A O 1
ATOM 782 N N . CYS A 1 101 ? 0.339 -8.760 -9.777 1.00 94.31 101 CYS A N 1
ATOM 783 C CA . CYS A 1 101 ? -0.346 -8.381 -11.005 1.00 94.31 101 CYS A CA 1
ATOM 784 C C . CYS A 1 101 ? 0.094 -6.994 -11.490 1.00 94.31 101 CYS A C 1
ATOM 786 O O . CYS A 1 101 ? 0.607 -6.174 -10.724 1.00 94.31 101 CYS A O 1
ATOM 788 N N . VAL A 1 102 ? -0.143 -6.746 -12.779 1.00 93.31 102 VAL A N 1
ATOM 789 C CA . VAL A 1 102 ? 0.016 -5.438 -13.418 1.00 93.31 102 VAL A CA 1
ATOM 790 C C . VAL A 1 102 ? -1.327 -5.072 -14.041 1.00 93.31 102 VAL A C 1
ATOM 792 O O . VAL A 1 102 ? -1.803 -5.767 -14.935 1.00 93.31 102 VAL A O 1
ATOM 795 N N . THR A 1 103 ? -1.971 -4.035 -13.513 1.00 88.62 103 THR A N 1
ATOM 796 C CA . THR A 1 103 ? -3.261 -3.520 -14.005 1.00 88.62 103 THR A CA 1
ATOM 797 C C . THR A 1 103 ? -3.151 -2.003 -14.151 1.00 88.62 103 THR A C 1
ATOM 799 O O . THR A 1 103 ? -2.422 -1.537 -15.026 1.00 88.62 103 THR A O 1
ATOM 802 N N . ASP A 1 104 ? -3.750 -1.238 -13.243 1.00 86.19 104 ASP A N 1
ATOM 803 C CA . ASP A 1 104 ? -3.588 0.219 -13.153 1.00 86.19 104 ASP A CA 1
ATOM 804 C C . ASP A 1 104 ? -2.265 0.610 -12.455 1.00 86.19 104 ASP A C 1
ATOM 806 O O . ASP A 1 104 ? -1.817 1.754 -12.505 1.00 86.19 104 ASP A O 1
ATOM 810 N N . GLY A 1 105 ? -1.596 -0.374 -11.850 1.00 91.38 105 GLY A N 1
ATOM 811 C CA . GLY A 1 105 ? -0.279 -0.280 -11.230 1.00 91.38 105 GLY A CA 1
ATOM 812 C C . GLY A 1 105 ? 0.432 -1.634 -11.209 1.00 91.38 105 GLY A C 1
ATOM 813 O O . GLY A 1 105 ? -0.148 -2.660 -11.577 1.00 91.38 105 GLY A O 1
ATOM 814 N N . VAL A 1 106 ? 1.689 -1.633 -10.772 1.00 94.75 106 VAL A N 1
ATOM 815 C CA . VAL A 1 106 ? 2.478 -2.829 -10.453 1.00 94.75 106 VAL A CA 1
ATOM 816 C C . VAL A 1 106 ? 2.326 -3.103 -8.960 1.00 94.75 106 VAL A C 1
ATOM 818 O O . VAL A 1 106 ? 2.797 -2.321 -8.134 1.00 94.75 106 VAL A O 1
ATOM 821 N N . TYR A 1 107 ? 1.666 -4.207 -8.615 1.00 95.31 107 TYR A N 1
ATOM 822 C CA . TYR A 1 107 ? 1.369 -4.571 -7.229 1.00 95.31 107 TYR A CA 1
ATOM 823 C C . TYR A 1 107 ? 2.364 -5.616 -6.734 1.00 95.31 107 TYR A C 1
ATOM 825 O O . TYR A 1 107 ? 2.433 -6.716 -7.291 1.00 95.31 107 TYR A O 1
ATOM 833 N N . LEU A 1 108 ? 3.114 -5.289 -5.681 1.00 96.31 108 LEU A N 1
ATOM 834 C CA . LEU A 1 108 ? 4.057 -6.208 -5.050 1.00 96.31 108 LEU A CA 1
ATOM 835 C C . LEU A 1 108 ? 3.467 -6.814 -3.776 1.00 96.31 108 LEU A C 1
ATOM 837 O O . LEU A 1 108 ? 2.908 -6.101 -2.941 1.00 96.31 108 LEU A O 1
ATOM 841 N N . VAL A 1 109 ? 3.638 -8.122 -3.608 1.00 96.31 109 VAL A N 1
ATOM 842 C CA . VAL A 1 109 ? 3.204 -8.895 -2.435 1.00 96.31 109 VAL A CA 1
ATOM 843 C C . VAL A 1 109 ? 4.343 -9.749 -1.893 1.00 96.31 109 VAL A C 1
ATOM 845 O O . VAL A 1 109 ? 5.365 -9.927 -2.556 1.00 96.31 109 VAL A O 1
ATOM 848 N N . ASP A 1 110 ? 4.163 -10.290 -0.692 1.00 93.88 110 ASP A N 1
ATOM 849 C CA . ASP A 1 110 ? 5.052 -11.325 -0.167 1.00 93.88 110 ASP A CA 1
ATOM 850 C C . ASP A 1 110 ? 4.859 -12.630 -0.963 1.00 93.88 110 ASP A C 1
ATOM 852 O O . ASP A 1 110 ? 3.744 -13.127 -1.106 1.00 93.88 110 ASP A O 1
ATOM 856 N N . LYS A 1 111 ? 5.947 -13.199 -1.484 1.00 92.62 111 LYS A N 1
ATOM 857 C CA . LYS A 1 111 ? 5.971 -14.447 -2.261 1.00 92.62 111 LYS A CA 1
ATOM 858 C C . LYS A 1 111 ? 5.447 -15.649 -1.467 1.00 92.62 111 LYS A C 1
ATOM 860 O O . LYS A 1 111 ? 4.973 -16.611 -2.069 1.00 92.62 111 LYS A O 1
ATOM 865 N N . GLY A 1 112 ? 5.580 -15.629 -0.143 1.00 92.94 112 GLY A N 1
ATOM 866 C CA . GLY A 1 112 ? 5.054 -16.650 0.757 1.00 92.94 112 GLY A CA 1
ATOM 867 C C . GLY A 1 112 ? 3.570 -16.477 1.086 1.00 92.94 112 GLY A C 1
ATOM 868 O O . GLY A 1 112 ? 2.970 -17.398 1.643 1.00 92.94 112 GLY A O 1
ATOM 869 N N . ASP A 1 113 ? 2.962 -15.338 0.746 1.00 93.50 113 ASP A N 1
ATOM 870 C CA . ASP A 1 113 ? 1.539 -15.108 0.975 1.00 93.50 113 ASP A CA 1
ATOM 871 C C . ASP A 1 113 ? 0.694 -15.886 -0.042 1.00 93.50 113 ASP A C 1
ATOM 873 O O . ASP A 1 113 ? 0.629 -15.577 -1.233 1.00 93.50 113 ASP A O 1
ATOM 877 N N . ILE A 1 114 ? 0.007 -16.918 0.449 1.00 92.19 114 ILE A N 1
ATOM 878 C CA . ILE A 1 114 ? -0.900 -17.741 -0.358 1.00 92.19 114 ILE A CA 1
ATOM 879 C C . ILE A 1 114 ? -2.254 -17.062 -0.619 1.00 92.19 114 ILE A C 1
ATOM 881 O O . ILE A 1 114 ? -3.051 -17.578 -1.410 1.00 92.19 114 ILE A O 1
ATOM 885 N N . GLY A 1 115 ? -2.515 -15.913 0.005 1.00 91.06 115 GLY A N 1
ATOM 886 C CA . GLY A 1 115 ? -3.737 -15.137 -0.125 1.00 91.06 115 GLY A CA 1
ATOM 887 C C . GLY A 1 115 ? -4.913 -15.721 0.656 1.00 91.06 115 GLY A C 1
ATOM 888 O O . GLY A 1 115 ? -5.142 -16.932 0.712 1.00 91.06 115 GLY A O 1
ATOM 889 N N . GLU A 1 116 ? -5.719 -14.834 1.224 1.00 93.50 116 GLU A N 1
ATOM 890 C CA . GLU A 1 116 ? -6.937 -15.177 1.950 1.00 93.50 116 GLU A CA 1
ATOM 891 C C . GLU A 1 116 ? -8.121 -15.293 0.986 1.00 93.50 116 GLU A C 1
ATOM 893 O O . GLU A 1 116 ? -8.339 -14.415 0.149 1.00 93.50 116 GLU A O 1
ATOM 898 N N . VAL A 1 117 ? -8.921 -16.355 1.111 1.00 93.38 117 VAL A N 1
ATOM 899 C CA . VAL A 1 117 ? -10.123 -16.543 0.283 1.00 93.38 117 VAL A CA 1
ATOM 900 C C . VAL A 1 117 ? -11.187 -15.513 0.657 1.00 93.38 117 VAL A C 1
ATOM 902 O O . VAL A 1 117 ? -11.644 -15.459 1.798 1.00 93.38 117 VAL A O 1
ATOM 905 N N . VAL A 1 118 ? -11.646 -14.750 -0.333 1.00 89.31 118 VAL A N 1
ATOM 906 C CA . VAL A 1 118 ? -12.763 -13.814 -0.185 1.00 89.31 118 VAL A CA 1
ATOM 907 C C . VAL A 1 118 ? -14.049 -14.558 -0.535 1.00 89.31 118 VAL A C 1
ATOM 909 O O . VAL A 1 118 ? -14.296 -14.875 -1.701 1.00 89.31 118 VAL A O 1
ATOM 912 N N . LYS A 1 119 ? -14.859 -14.875 0.480 1.00 78.56 119 LYS A N 1
ATOM 913 C CA . LYS A 1 119 ? -16.208 -15.419 0.266 1.00 78.56 119 LYS A CA 1
ATOM 914 C C . LYS A 1 119 ? -17.084 -14.311 -0.332 1.00 78.56 119 LYS A C 1
ATOM 916 O O . LYS A 1 119 ? -17.018 -13.177 0.135 1.00 78.56 119 LYS A O 1
ATOM 921 N N . LYS A 1 120 ? -17.801 -14.642 -1.411 1.00 59.28 120 LYS A N 1
ATOM 922 C CA . LYS A 1 120 ? -18.774 -13.747 -2.055 1.00 59.28 120 LYS A CA 1
ATOM 923 C C . LYS A 1 120 ? -19.920 -13.419 -1.110 1.00 59.28 120 LYS A C 1
ATOM 925 O O . LYS A 1 120 ? -20.282 -14.324 -0.326 1.00 59.28 120 LYS A O 1
#

Secondary structure (DSSP, 8-state):
---EEEEEETTTSSEEEEEEPPTTS-TTEE--HHHHHHHHHHS-HHHHHHHH--BTTTBPPPEEEETTEEEEEEEEEESSHHHHHHHHHHHHHSTTEEEEEESSEEEEEETT---EE---

Sequence (120 aa):
MDDTHYMTCCVCGNAAGRWRQHWNRDVGYGICPCCVAEEAGRLSPEQLSENYGKPGVNYDQPMVRHYNRRYRCLAVFPNTEAGARDANAFMARTPGASVLCVTDGVYLVDKGDIGEVVKK

Foldseek 3Di:
DPQWDWAAEPPPRHTQGTAHDDPQDDPRHAHHLQVLQAVLLVDDPVRSCNNGNDDPHRGHFRWDDDDQFIFRWRHKFALDPVRVVSLVVVCVVDPQWDFPDQDRTTTIGGVPTPTDGHDD

Radius of gyration: 14.7 Å; chains: 1; bounding box: 35×34×44 Å

=== Feature glossary ===
Feature key, reading from the visual/contextual features back to the raw sequence:

Rendered structure images. Six rendered views show the 3D structure from the faces of a cube — i.e. along ±x, ±y, ±z. Rendering representation is drawn randomly per protein from cartoon (secondary-structure ribbons), sticks (backbone bonds), or molecular surface; coloring is either N→C rainbow (blue at the N-terminus through red at the C-terminus) or one color per chain.

Contact-map, Ramachandran, and PAE plots. The contact map is a binary N×N matrix image: pixel (i, j) is dark where Cα_i and Cα_j are within 8 Å and |i−j|>4. Because the |i−j|>4 filter removes local helical contacts, off-diagonal stripes parallel to the main diagonal indicate parallel β-sheets; stripes perpendicular to it indicate antiparallel β-sheets. The Ramachandran plot scatters every residue's (φ, ψ) pair against the sterically allowed regions. The PAE heatmap renders the predicted-aligned-error matrix.

InterPro / GO / CATH / organism. Database cross-references. InterPro integrates a dozen domain/family signature databases into unified entries with residue-range hits. GO terms attach function/process/location labels with evidence codes. CATH codes position the fold in a four-level structural taxonomy. Organism is the NCBI-taxonomy species name.

Nearest PDB structures. The Foldseek neighbor list gives the closest experimentally determined structures in the PDB, ranked by structural alignment. TM-score near 1 means near-identical fold; near 0.3 means only rough topology match. This is how one finds what a novel AlphaFold prediction most resembles in the solved-structure universe.

Predicted aligned error. PAE(i, j) answers: if I align the predicted and true structures on residue i, how far off (in Å) do I expect residue j to be? A block-diagonal PAE matrix with low values on the blocks and high values off-diagonal is the signature of a multi-domain protein with confidently predicted domains but uncertain inter-domain orientation.

Solvent-accessible surface area. Accessible surface area quantifies burial. A residue with SASA near zero is packed into the hydrophobic core; one with SASA >100 Å² sits on the surface. Computed here via the Shrake–Rupley numerical algorithm with a 1.4 Å probe.

B-factor. B-factor (Debye–Waller factor) reflects atomic displacement in the crystal lattice. It is an experimental observable (units Å²), not a prediction; low values mean the atom is pinned down, high values mean it moves or is heterogeneous across the crystal.

pLDDT. For AlphaFold models, the B-factor field carries pLDDT — the model's own estimate of local accuracy on a 0–100 scale. Regions with pLDDT<50 should be treated as essentially unmodeled; they often correspond to intrinsically disordered segments.

Backbone torsions (φ/ψ). φ (phi) and ψ (psi) are the two rotatable backbone dihedrals per residue: φ is the C(i-1)–N–Cα–C torsion, ψ is the N–Cα–C–N(i+1) torsion, both in degrees on (−180°, 180°]. α-helical residues cluster near (−60°, −45°); β-strand residues near (−120°, +130°). A Ramachandran plot is simply a scatter of (φ, ψ) for every residue.

Radius of gyration, Cα contacts, bounding box. Radius of gyration (Rg) is the root-mean-square distance of Cα atoms from their centroid — a single number for overall size and compactness. A globular domain of N residues has Rg ≈ 2.2·N^0.38 Å; an extended or disordered chain has a much larger Rg. The Cα contact count is the number of residue pairs whose Cα atoms are within 8 Å and are more than four positions apart in sequence — a standard proxy for tertiary packing density. The bounding box is the smallest axis-aligned box enclosing all Cα atoms.

Secondary structure (3-state, P-SEA). Three-state secondary structure (P-SEA) collapses the eight DSSP classes into helix (a), strand (b), and coil (c). P-SEA assigns these from Cα geometry alone — distances and angles — without requiring backbone oxygens, so it works on any Cα trace.

Secondary structure (8-state, DSSP). DSSP 8-state secondary structure assigns each residue one of H (α-helix), G (3₁₀-helix), I (π-helix), E (extended β-strand), B (isolated β-bridge), T (hydrogen-bonded turn), S (bend), or '-' (coil). The assignment is computed from backbone hydrogen-bond geometry via the Kabsch–Sander algorithm.

Foldseek 3Di. A 3Di character summarizes, for each residue, the relative orientation of the Cα frame of its nearest spatial neighbor. Because it encodes fold topology rather than chemistry, 3Di alignments detect remote structural similarity that sequence alignment misses.

mmCIF coordinates. The mmCIF block holds the 3D Cartesian coordinates of each backbone atom (N, Cα, C, O) in ångströms. mmCIF is the PDB's canonical archive format — a tagged-loop text representation of the atomic model.

Sequence. Sequence gives the chain of amino acids in standard one-letter code (A=alanine, C=cysteine, …, Y=tyrosine), read N→C. It is the only feature that is directly encoded by the gene; all structural features are derived from the folded form of this sequence.